Protein AF-X1U0G2-F1 (afdb_monomer)

Secondary structure (DSSP, 8-state):
------PPP---------PPPEEEEEEEEEEPTTSS-EEEEEEEEESS----GGG-TT-SSEEEEE-SS-EEEEE-GGGTT-TGGGGEEEEEE-HHHHHHHHTT-GGGB-TTSSSB-TTSHHHHHHHHHHHHHHHHHHHHHHHHHHHS--

Structure (mmCIF, N/CA/C/O backbone):
data_AF-X1U0G2-F1
#
_entry.id   AF-X1U0G2-F1
#
loop_
_atom_site.group_PDB
_atom_site.id
_atom_site.type_symbol
_atom_site.label_atom_id
_atom_site.label_alt_id
_atom_site.label_comp_id
_atom_site.label_asym_id
_atom_site.label_entity_id
_atom_site.label_seq_id
_atom_site.pdbx_PDB_ins_code
_atom_site.Cartn_x
_atom_site.Cartn_y
_atom_site.Cartn_z
_atom_site.occupancy
_atom_site.B_iso_or_equiv
_atom_site.auth_seq_id
_atom_site.auth_comp_id
_atom_site.auth_asym_id
_atom_site.auth_atom_id
_atom_site.pdbx_PDB_model_num
ATOM 1 N N . PHE A 1 1 ? 49.761 19.821 35.323 1.00 41.06 1 PHE A N 1
ATOM 2 C CA . PHE A 1 1 ? 48.452 20.064 34.693 1.00 41.06 1 PHE A CA 1
ATOM 3 C C . PHE A 1 1 ? 47.829 18.714 34.379 1.00 41.06 1 PHE A C 1
ATOM 5 O O . PHE A 1 1 ? 48.181 18.109 33.377 1.00 41.06 1 PHE A O 1
ATOM 12 N N . GLU A 1 2 ? 46.985 18.200 35.272 1.00 49.22 2 GLU A N 1
ATOM 13 C CA . GLU A 1 2 ? 46.126 17.054 34.956 1.00 49.22 2 GLU A CA 1
ATOM 14 C C . GLU A 1 2 ? 44.941 17.559 34.131 1.00 49.22 2 GLU A C 1
ATOM 16 O O . GLU A 1 2 ? 44.297 18.545 34.491 1.00 49.22 2 GLU A O 1
ATOM 21 N N . SER A 1 3 ? 44.691 16.917 32.990 1.00 53.25 3 SER A N 1
ATOM 22 C CA . SER A 1 3 ? 43.506 17.196 32.178 1.00 53.25 3 SER A CA 1
ATOM 23 C C . SER A 1 3 ? 42.273 16.620 32.877 1.00 53.25 3 SER A C 1
ATOM 25 O O . SER A 1 3 ? 42.326 15.468 33.315 1.00 53.25 3 SER A O 1
ATOM 27 N N . PRO A 1 4 ? 41.153 17.356 32.979 1.00 49.91 4 PRO A N 1
ATOM 28 C CA . PRO A 1 4 ? 39.947 16.827 33.590 1.00 49.91 4 PRO A CA 1
ATOM 29 C C . PRO A 1 4 ? 39.350 15.751 32.678 1.00 49.91 4 PRO A C 1
ATOM 31 O O . PRO A 1 4 ? 38.682 16.033 31.684 1.00 49.91 4 PRO A O 1
ATOM 34 N N . GLY A 1 5 ? 39.594 14.492 33.033 1.00 67.50 5 GLY A N 1
ATOM 35 C CA . GLY A 1 5 ? 38.832 13.365 32.525 1.00 67.50 5 GLY A CA 1
ATOM 36 C C . GLY A 1 5 ? 37.402 13.456 33.044 1.00 67.50 5 GLY A C 1
ATOM 37 O O . GLY A 1 5 ? 37.174 13.345 34.244 1.00 67.50 5 GLY A O 1
ATOM 38 N N . LYS A 1 6 ? 36.444 13.672 32.143 1.00 54.28 6 LYS A N 1
ATOM 39 C CA . LYS A 1 6 ? 35.020 13.359 32.334 1.00 54.28 6 LYS A CA 1
ATOM 40 C C . LYS A 1 6 ? 34.336 13.382 30.969 1.00 54.28 6 LYS A C 1
ATOM 42 O O . LYS A 1 6 ? 33.697 14.354 30.582 1.00 54.28 6 LYS A O 1
ATOM 47 N N . GLY A 1 7 ? 34.499 12.291 30.221 1.00 58.41 7 GLY A N 1
ATOM 48 C CA . GLY A 1 7 ? 33.556 11.975 29.154 1.00 58.41 7 GLY A CA 1
ATOM 49 C C . GLY A 1 7 ? 32.194 11.757 29.804 1.00 58.41 7 GLY A C 1
ATOM 50 O O . GLY A 1 7 ? 32.049 10.874 30.648 1.00 58.41 7 GLY A O 1
ATOM 51 N N . SER A 1 8 ? 31.224 12.606 29.483 1.00 65.06 8 SER A N 1
ATOM 52 C CA . SER A 1 8 ? 29.832 12.418 29.879 1.00 65.06 8 SER A CA 1
ATOM 53 C C . SER A 1 8 ? 29.366 11.015 29.459 1.00 65.06 8 SER A C 1
ATOM 55 O O . SER A 1 8 ? 29.736 10.550 28.375 1.00 65.06 8 SER A O 1
ATOM 57 N N . PRO A 1 9 ? 28.584 10.305 30.293 1.00 64.38 9 PRO A N 1
ATOM 58 C CA . PRO A 1 9 ? 28.073 8.995 29.918 1.00 64.38 9 PRO A CA 1
ATOM 59 C C . PRO A 1 9 ? 27.239 9.136 28.641 1.00 64.38 9 PRO A C 1
ATOM 61 O O . PRO A 1 9 ? 26.267 9.891 28.598 1.00 64.38 9 PRO A O 1
ATOM 64 N N . LYS A 1 10 ? 27.647 8.432 27.580 1.00 72.38 10 LYS A N 1
ATOM 65 C CA . LYS A 1 10 ? 26.868 8.343 26.343 1.00 72.38 10 LYS A CA 1
ATOM 66 C C . LYS A 1 10 ? 25.580 7.590 26.661 1.00 72.38 10 LYS A C 1
ATOM 68 O O . LYS A 1 10 ? 25.612 6.394 26.934 1.00 72.38 10 LYS A O 1
ATOM 73 N N . VAL A 1 11 ? 24.458 8.301 26.651 1.00 75.81 11 VAL A N 1
ATOM 74 C CA . VAL A 1 11 ? 23.134 7.691 26.771 1.00 75.81 11 VAL A CA 1
ATOM 75 C C . VAL A 1 11 ? 22.795 7.070 25.421 1.00 75.81 11 VAL A C 1
ATOM 77 O O . VAL A 1 11 ? 22.561 7.778 24.445 1.00 75.81 11 VAL A O 1
ATOM 80 N N . PHE A 1 12 ? 22.787 5.744 25.363 1.00 77.19 12 PHE A N 1
ATOM 81 C CA . PHE A 1 12 ? 22.233 5.007 24.236 1.00 77.19 12 PHE A CA 1
ATOM 82 C C . PHE A 1 12 ? 20.754 4.761 24.524 1.00 77.19 12 PHE A C 1
ATOM 84 O O . PHE A 1 12 ? 20.411 4.166 25.544 1.00 77.19 12 PHE A O 1
ATOM 91 N N . LYS A 1 13 ? 19.875 5.240 23.644 1.00 82.31 13 LYS A N 1
ATOM 92 C CA . LYS A 1 13 ? 18.446 4.929 23.686 1.00 82.31 13 LYS A CA 1
ATOM 93 C C . LYS A 1 13 ? 18.108 4.127 22.440 1.00 82.31 13 LYS A C 1
ATOM 95 O O . LYS A 1 13 ? 18.259 4.634 21.332 1.00 82.31 13 LYS A O 1
ATOM 100 N N . THR A 1 14 ? 17.675 2.886 22.627 1.00 85.31 14 THR A N 1
ATOM 101 C CA . THR A 1 14 ? 17.159 2.064 21.532 1.00 85.31 14 THR A CA 1
ATOM 102 C C . THR A 1 14 ? 15.904 2.731 20.977 1.00 85.31 14 THR A C 1
ATOM 104 O O . THR A 1 14 ? 15.006 3.112 21.732 1.00 85.31 14 THR A O 1
ATOM 107 N N . ILE A 1 15 ? 15.874 2.926 19.662 1.00 84.75 15 ILE A N 1
ATOM 108 C CA . ILE A 1 15 ? 14.691 3.403 18.955 1.00 84.75 15 ILE A CA 1
ATOM 109 C C . ILE A 1 15 ? 13.909 2.162 18.550 1.00 84.75 15 ILE A C 1
ATOM 111 O O . ILE A 1 15 ? 14.409 1.335 17.792 1.00 84.75 15 ILE A O 1
ATOM 115 N N . GLU A 1 16 ? 12.695 2.036 19.069 1.00 85.31 16 GLU A N 1
ATOM 116 C CA . GLU A 1 16 ? 11.787 0.942 18.743 1.00 85.31 16 GLU A CA 1
ATOM 117 C C . GLU A 1 16 ? 10.469 1.526 18.250 1.00 85.31 16 GLU A C 1
ATOM 119 O O . GLU A 1 16 ? 9.931 2.471 18.836 1.00 85.31 16 GLU A O 1
ATOM 124 N N . TYR A 1 17 ? 9.952 0.961 17.164 1.00 85.50 17 TYR A N 1
ATOM 125 C CA . TYR A 1 17 ? 8.623 1.287 16.674 1.00 85.50 17 TYR A CA 1
ATOM 126 C C . TYR A 1 17 ? 7.582 0.471 17.440 1.00 85.50 17 TYR A C 1
ATOM 128 O O . TYR A 1 17 ? 7.707 -0.747 17.561 1.00 85.50 17 TYR A O 1
ATOM 136 N N . LYS A 1 18 ? 6.544 1.139 17.947 1.00 87.25 18 LYS A N 1
ATOM 137 C CA . LYS A 1 18 ? 5.408 0.474 18.588 1.00 87.25 18 LYS A CA 1
ATOM 138 C C . LYS A 1 18 ? 4.299 0.274 17.567 1.00 87.25 18 LYS A C 1
ATOM 140 O O . LYS A 1 18 ? 3.550 1.201 17.271 1.00 87.25 18 LYS A O 1
ATOM 145 N N . THR A 1 19 ? 4.209 -0.939 17.042 1.00 87.25 19 THR A N 1
ATOM 146 C CA . THR A 1 19 ? 3.131 -1.339 16.137 1.00 87.25 19 THR A CA 1
ATOM 147 C C . THR A 1 19 ? 1.777 -1.291 16.861 1.00 87.25 19 THR A C 1
ATOM 149 O O . THR A 1 19 ? 1.725 -1.664 18.040 1.00 87.25 19 THR A O 1
ATOM 152 N N . PRO A 1 20 ? 0.686 -0.865 16.194 1.00 90.88 20 PRO A N 1
ATOM 153 C CA . PRO A 1 20 ? -0.665 -0.960 16.747 1.00 90.88 20 PRO A CA 1
ATOM 154 C C . PRO A 1 20 ? -1.012 -2.387 17.185 1.00 90.88 20 PRO A C 1
ATOM 156 O O . PRO A 1 20 ? -0.460 -3.353 16.658 1.00 90.88 20 PRO A O 1
ATOM 159 N N . LYS A 1 21 ? -1.945 -2.550 18.128 1.00 94.50 21 LYS A N 1
ATOM 160 C CA . LYS A 1 21 ? -2.492 -3.883 18.427 1.00 94.50 21 LYS A CA 1
ATOM 161 C C . LYS A 1 21 ? -3.283 -4.376 17.225 1.00 94.50 21 LYS A C 1
ATOM 163 O O . LYS A 1 21 ? -4.040 -3.607 16.638 1.00 94.50 21 LYS A O 1
ATOM 168 N N . HIS A 1 22 ? -3.072 -5.631 16.842 1.00 96.31 22 HIS A N 1
ATOM 169 C CA . HIS A 1 22 ? -3.555 -6.096 15.554 1.00 96.31 22 HIS A CA 1
ATOM 170 C C . HIS A 1 22 ? -3.813 -7.600 15.480 1.00 96.31 22 HIS A C 1
ATOM 172 O O . HIS A 1 22 ? -3.214 -8.415 16.189 1.00 96.31 22 HIS A O 1
ATOM 178 N N . ARG A 1 23 ? -4.601 -7.983 14.478 1.00 96.94 23 ARG A N 1
ATOM 179 C CA . ARG A 1 23 ? -4.825 -9.356 14.034 1.00 96.94 23 ARG A CA 1
ATOM 180 C C . ARG A 1 23 ? -4.340 -9.532 12.602 1.00 96.94 23 ARG A C 1
ATOM 182 O O . ARG A 1 23 ? -4.595 -8.708 11.734 1.00 96.94 23 ARG A O 1
ATOM 189 N N . LYS A 1 24 ? -3.660 -10.641 12.332 1.00 97.50 24 LYS A N 1
ATOM 190 C CA . LYS A 1 24 ? -3.233 -11.002 10.976 1.00 97.50 24 LYS A CA 1
ATOM 191 C C . LYS A 1 24 ? -4.440 -11.442 10.140 1.00 97.50 24 LYS A C 1
ATOM 193 O O . LYS A 1 24 ? -5.153 -12.351 10.558 1.00 97.50 24 LYS A O 1
ATOM 198 N N . LYS A 1 25 ? -4.637 -10.834 8.967 1.00 97.25 25 LYS A N 1
ATOM 199 C CA . LYS A 1 25 ? -5.713 -11.183 8.019 1.00 97.25 25 LYS A CA 1
ATOM 200 C C . LYS A 1 25 ? -5.182 -11.921 6.802 1.00 97.25 25 LYS A C 1
ATOM 202 O O . LYS A 1 25 ? -5.737 -12.942 6.415 1.00 97.25 25 LYS A O 1
ATOM 207 N N . VAL A 1 26 ? -4.074 -11.441 6.241 1.00 96.81 26 VAL A N 1
ATOM 208 C CA . VAL A 1 26 ? -3.450 -12.027 5.049 1.00 96.81 26 VAL A CA 1
ATOM 209 C C . VAL A 1 26 ? -1.946 -12.136 5.264 1.00 96.81 26 VAL A C 1
ATOM 211 O O . VAL A 1 26 ? -1.319 -11.207 5.768 1.00 96.81 26 VAL A O 1
ATOM 214 N N . ALA A 1 27 ? -1.361 -13.271 4.884 1.00 97.00 27 ALA A N 1
ATOM 215 C CA . ALA A 1 27 ? 0.058 -13.362 4.550 1.00 97.00 27 ALA A CA 1
ATOM 216 C C . ALA A 1 27 ? 0.274 -14.476 3.542 1.00 97.00 27 ALA A C 1
ATOM 218 O O . ALA A 1 27 ? 0.216 -15.653 3.903 1.00 97.00 27 ALA A O 1
ATOM 219 N N . GLN A 1 28 ? 0.502 -14.097 2.293 1.00 93.94 28 GLN A N 1
ATOM 220 C CA . GLN A 1 28 ? 0.716 -15.059 1.225 1.00 93.94 28 GLN A CA 1
ATOM 221 C C . GLN A 1 28 ? 1.504 -14.438 0.070 1.00 93.94 28 GLN A C 1
ATOM 223 O O . GLN A 1 28 ? 1.380 -13.232 -0.177 1.00 93.94 28 GLN A O 1
ATOM 228 N N . PRO A 1 29 ? 2.287 -15.252 -0.655 1.00 95.38 29 PRO A N 1
ATOM 229 C CA . PRO A 1 29 ? 2.819 -14.852 -1.942 1.00 95.38 29 PRO A CA 1
ATOM 230 C C . PRO A 1 29 ? 1.697 -14.811 -2.988 1.00 95.38 29 PRO A C 1
ATOM 232 O O . PRO A 1 29 ? 0.774 -15.627 -2.967 1.00 95.38 29 PRO A O 1
ATOM 235 N N . LEU A 1 30 ? 1.785 -13.874 -3.925 1.00 93.44 30 LEU A N 1
ATOM 236 C CA . LEU A 1 30 ? 0.849 -13.704 -5.032 1.00 93.44 30 LEU A CA 1
ATOM 237 C C . LEU A 1 30 ? 1.611 -13.444 -6.323 1.00 93.44 30 LEU A C 1
ATOM 239 O O . LEU A 1 30 ? 2.689 -12.864 -6.301 1.00 93.44 30 LEU A O 1
ATOM 243 N N . LYS A 1 31 ? 1.010 -13.805 -7.454 1.00 94.56 31 LYS A N 1
ATOM 244 C CA . LYS A 1 31 ? 1.503 -13.404 -8.773 1.00 94.56 31 LYS A CA 1
ATOM 245 C C . LYS A 1 31 ? 0.812 -12.136 -9.240 1.00 94.56 31 LYS A C 1
ATOM 247 O O . LYS A 1 31 ? -0.405 -12.001 -9.058 1.00 94.56 31 LYS A O 1
ATOM 252 N N . ILE A 1 32 ? 1.570 -11.250 -9.878 1.00 93.88 32 ILE A N 1
ATOM 253 C CA . ILE A 1 32 ? 0.998 -10.095 -10.568 1.00 93.88 32 ILE A CA 1
ATOM 254 C C . ILE A 1 32 ? 0.433 -10.574 -11.915 1.00 93.88 32 ILE A C 1
ATOM 256 O O . ILE A 1 32 ? 1.162 -11.175 -12.703 1.00 93.88 32 ILE A O 1
ATOM 260 N N . PRO A 1 33 ? -0.857 -10.343 -12.218 1.00 91.69 33 PRO A N 1
ATOM 261 C CA . PRO A 1 33 ? -1.434 -10.752 -13.495 1.00 91.69 33 PRO A CA 1
ATOM 262 C C . PRO A 1 33 ? -0.687 -10.150 -14.691 1.00 91.69 33 PRO A C 1
ATOM 264 O O . PRO A 1 33 ? -0.451 -8.945 -14.730 1.00 91.69 33 PRO A O 1
ATOM 267 N N . GLY A 1 34 ? -0.350 -10.984 -15.677 1.00 92.00 34 GLY A N 1
ATOM 268 C CA . GLY A 1 34 ? 0.376 -10.559 -16.879 1.00 92.00 34 GLY A CA 1
ATOM 269 C C . GLY A 1 34 ? 1.893 -10.434 -16.707 1.00 92.00 34 GLY A C 1
ATOM 270 O O . GLY A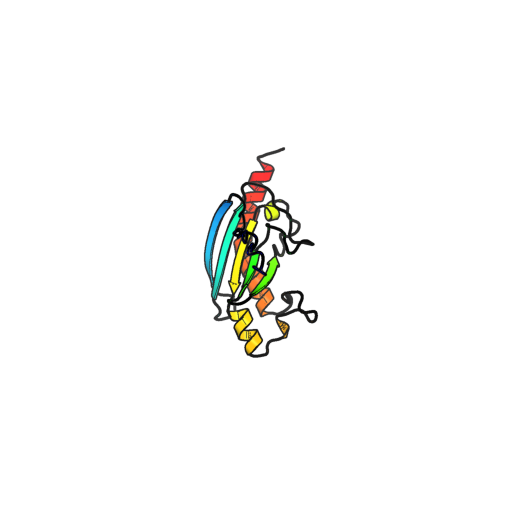 1 34 ? 2.571 -10.092 -17.671 1.00 92.00 34 GLY A O 1
ATOM 271 N N . TYR A 1 35 ? 2.426 -10.746 -15.523 1.00 92.56 35 TYR A N 1
ATOM 272 C CA . TYR A 1 35 ? 3.856 -10.701 -15.233 1.00 92.56 35 TYR A CA 1
ATOM 273 C C . TYR A 1 35 ? 4.301 -11.963 -14.479 1.00 92.56 35 TYR A C 1
ATOM 275 O O . TYR A 1 35 ? 3.495 -12.648 -13.849 1.00 92.56 35 TYR A O 1
ATOM 283 N N . GLU A 1 36 ? 5.590 -12.298 -14.555 1.00 87.75 36 GLU A N 1
ATOM 284 C CA . GLU A 1 36 ? 6.152 -13.469 -13.857 1.00 87.75 36 GLU A CA 1
ATOM 285 C C . GLU A 1 36 ? 6.550 -13.167 -12.403 1.00 87.75 36 GLU A C 1
ATOM 287 O O . GLU A 1 36 ? 6.911 -14.068 -11.644 1.00 87.75 36 GLU A O 1
ATOM 292 N N . ASP A 1 37 ? 6.430 -11.901 -12.008 1.00 91.12 37 ASP A N 1
ATOM 293 C CA . ASP A 1 37 ? 6.760 -11.391 -10.689 1.00 91.12 37 ASP A CA 1
ATOM 294 C C . ASP A 1 37 ? 5.848 -11.960 -9.592 1.00 91.12 37 ASP A C 1
ATOM 296 O O . ASP A 1 37 ? 4.614 -11.994 -9.712 1.00 91.12 37 ASP A O 1
ATOM 300 N N . ASN A 1 38 ? 6.474 -12.339 -8.474 1.00 92.25 38 ASN A N 1
ATOM 301 C CA . ASN A 1 38 ? 5.776 -12.645 -7.233 1.00 92.25 38 ASN A CA 1
ATOM 302 C C . ASN A 1 38 ? 5.872 -11.454 -6.276 1.00 92.25 38 ASN A C 1
ATOM 304 O O . ASN A 1 38 ? 6.914 -10.810 -6.169 1.00 92.25 38 ASN A O 1
ATOM 308 N N . ILE A 1 39 ? 4.795 -11.215 -5.540 1.00 95.31 39 ILE A N 1
ATOM 309 C CA . ILE A 1 39 ? 4.738 -10.261 -4.437 1.00 95.31 39 ILE A CA 1
ATOM 310 C C . ILE A 1 39 ? 4.426 -10.992 -3.144 1.00 95.31 39 ILE A C 1
ATOM 312 O O . ILE A 1 39 ? 3.667 -11.960 -3.144 1.00 95.31 39 ILE A O 1
ATOM 316 N N . GLU A 1 40 ? 4.963 -10.510 -2.034 1.00 96.94 40 GLU A N 1
ATOM 317 C CA . GLU A 1 40 ? 4.536 -10.942 -0.708 1.00 96.94 40 GLU A CA 1
ATOM 318 C C . GLU A 1 40 ? 3.593 -9.895 -0.125 1.00 96.94 40 GLU A C 1
ATOM 320 O O . GLU A 1 40 ? 3.968 -8.735 0.032 1.00 96.94 40 GLU A O 1
ATOM 325 N N . VAL A 1 41 ? 2.365 -10.299 0.201 1.00 97.12 41 VAL A N 1
ATOM 326 C CA . VAL A 1 41 ? 1.367 -9.406 0.798 1.00 97.12 41 VAL A CA 1
ATOM 327 C C . VAL A 1 41 ? 1.118 -9.825 2.231 1.00 97.12 41 VAL A C 1
ATOM 329 O O . VAL A 1 41 ? 0.764 -10.978 2.478 1.00 97.12 41 VAL A O 1
ATOM 332 N N . ARG A 1 42 ? 1.257 -8.882 3.166 1.00 97.81 42 ARG A N 1
ATOM 333 C CA . ARG A 1 42 ? 0.905 -9.044 4.580 1.00 97.81 42 ARG A CA 1
ATOM 334 C C . ARG A 1 42 ? -0.051 -7.934 4.985 1.00 97.81 42 ARG A C 1
ATOM 336 O O . ARG A 1 42 ? 0.285 -6.763 4.849 1.00 97.81 42 ARG A O 1
ATOM 343 N N . ILE A 1 43 ? -1.222 -8.306 5.490 1.00 98.06 43 ILE A N 1
ATOM 344 C CA . ILE A 1 43 ? -2.267 -7.365 5.908 1.00 98.06 43 ILE A CA 1
ATOM 345 C C . ILE A 1 43 ? -2.685 -7.701 7.330 1.00 98.06 43 ILE A C 1
ATOM 347 O O . ILE A 1 43 ? -2.972 -8.861 7.661 1.00 98.06 43 ILE A O 1
ATOM 351 N N . TYR A 1 44 ? -2.743 -6.661 8.149 1.00 98.12 44 TYR A N 1
ATOM 352 C CA . TYR A 1 44 ? -3.164 -6.694 9.533 1.00 98.12 44 TYR A CA 1
ATOM 353 C C . TYR A 1 44 ? -4.372 -5.781 9.717 1.00 98.12 44 TYR A C 1
ATOM 355 O O . TYR A 1 44 ? -4.468 -4.722 9.100 1.00 98.12 44 TYR A O 1
ATOM 363 N N . GLU A 1 45 ? -5.287 -6.216 10.569 1.00 98.12 45 GLU A N 1
ATOM 364 C CA . GLU A 1 45 ? -6.408 -5.422 11.052 1.00 98.12 45 GLU A CA 1
ATOM 365 C C . GLU A 1 45 ? -6.067 -4.926 12.456 1.00 98.12 45 GLU A C 1
ATOM 367 O O . GLU A 1 45 ? -5.750 -5.729 13.331 1.00 98.12 45 GLU A O 1
ATOM 372 N N . SER A 1 46 ? -6.100 -3.617 12.651 1.00 97.38 46 SER A N 1
ATOM 373 C CA . SER A 1 46 ? -5.938 -2.936 13.928 1.00 97.38 46 SER A CA 1
ATOM 374 C C . SER A 1 46 ? -7.195 -3.082 14.784 1.00 97.38 46 SER A C 1
ATOM 376 O O . SER A 1 46 ? -8.315 -3.102 14.269 1.00 97.38 46 SER A O 1
ATOM 378 N N . ASP A 1 47 ? -7.008 -3.141 16.100 1.00 95.00 47 ASP A N 1
ATOM 379 C CA . ASP A 1 47 ? -8.122 -3.107 17.054 1.00 95.00 47 ASP A CA 1
ATOM 380 C C . ASP A 1 47 ? -8.753 -1.699 17.151 1.00 95.00 47 ASP A C 1
ATOM 382 O O . ASP A 1 47 ? -9.895 -1.559 17.582 1.00 95.00 47 ASP A O 1
ATOM 386 N N . GLU A 1 48 ? -8.024 -0.664 16.723 1.00 94.31 48 GLU A N 1
ATOM 387 C CA . GLU A 1 48 ? -8.402 0.754 16.796 1.00 94.31 48 GLU A CA 1
ATOM 388 C C . GLU A 1 48 ? -8.287 1.424 15.415 1.00 94.31 48 GLU A C 1
ATOM 390 O O . GLU A 1 48 ? -7.494 0.987 14.573 1.00 94.31 48 GLU A O 1
ATOM 395 N N . GLU A 1 49 ? -9.061 2.488 15.182 1.00 94.94 49 GLU A N 1
ATOM 396 C CA . GLU A 1 49 ? -8.946 3.307 13.969 1.00 94.94 49 GLU A CA 1
ATOM 397 C C . GLU A 1 49 ? -7.577 4.006 13.939 1.00 94.94 49 GLU A C 1
ATOM 399 O O . GLU A 1 49 ? -7.137 4.579 14.936 1.00 94.94 49 GLU A O 1
ATOM 404 N N . LEU A 1 50 ? -6.897 3.963 12.793 1.00 94.62 50 LEU A N 1
ATOM 405 C CA . LEU A 1 50 ? -5.594 4.590 12.592 1.00 94.62 50 LEU A CA 1
ATOM 406 C C . LEU A 1 50 ? -5.709 5.832 11.697 1.00 94.62 50 LEU A C 1
ATOM 408 O O . LEU A 1 50 ? -6.671 6.025 10.954 1.00 94.62 50 LEU A O 1
ATOM 412 N N . GLU A 1 51 ? -4.683 6.679 11.715 1.00 91.25 51 GLU A N 1
ATOM 413 C CA . GLU A 1 51 ? -4.612 7.825 10.806 1.00 91.25 51 GLU A CA 1
ATOM 414 C C . GLU A 1 51 ? -4.557 7.369 9.338 1.00 91.25 51 GLU A C 1
ATOM 416 O O . GLU A 1 51 ? -3.852 6.417 9.008 1.00 91.25 51 GLU A O 1
ATOM 421 N N . SER A 1 52 ? -5.284 8.054 8.446 1.00 87.75 52 SER A N 1
ATOM 422 C CA . SER A 1 52 ? -5.298 7.742 7.006 1.00 87.75 52 SER A CA 1
ATOM 423 C C . SER A 1 52 ? -4.048 8.272 6.283 1.00 87.75 52 SER A C 1
ATOM 425 O O . SER A 1 52 ? -3.615 9.395 6.563 1.00 87.75 52 SER A O 1
ATOM 427 N N . PRO A 1 53 ? -3.517 7.542 5.281 1.00 84.00 53 PRO A N 1
ATOM 428 C CA . PRO A 1 53 ? -2.354 7.974 4.515 1.00 84.00 53 PRO A CA 1
ATOM 429 C C . PRO A 1 53 ? -2.622 9.074 3.472 1.00 84.00 53 PRO A C 1
ATOM 431 O O . PRO A 1 53 ? -1.657 9.580 2.909 1.00 84.00 53 PRO A O 1
ATOM 434 N N . TYR A 1 54 ? -3.878 9.487 3.214 1.00 79.25 54 TYR A N 1
ATOM 435 C CA . TYR A 1 54 ? -4.245 10.420 2.117 1.00 79.25 54 TYR A CA 1
ATOM 436 C C . TYR A 1 54 ? -3.376 11.689 2.036 1.00 79.25 54 TYR A C 1
ATOM 438 O O . TYR A 1 54 ? -3.041 12.132 0.946 1.00 79.25 54 TYR A O 1
ATOM 446 N N . ASN A 1 55 ? -2.984 12.248 3.185 1.00 80.81 55 ASN A N 1
ATOM 447 C CA . ASN A 1 55 ? -2.081 13.404 3.286 1.00 80.81 55 ASN A CA 1
ATOM 448 C C . ASN A 1 55 ? -1.020 13.224 4.385 1.00 80.81 55 ASN A C 1
ATOM 450 O O . ASN A 1 55 ? -0.415 14.196 4.836 1.00 80.81 55 ASN A O 1
ATOM 454 N N . ASN A 1 56 ? -0.822 11.993 4.856 1.00 84.69 56 ASN A N 1
ATOM 455 C CA . ASN A 1 56 ? 0.134 11.685 5.910 1.00 84.69 56 ASN A CA 1
ATOM 456 C C . ASN A 1 56 ? 0.919 10.422 5.527 1.00 84.69 56 ASN A C 1
ATOM 458 O O . ASN A 1 56 ? 0.491 9.318 5.851 1.00 84.69 56 ASN A O 1
ATOM 462 N N . PRO A 1 57 ? 2.083 10.541 4.867 1.00 77.56 57 PRO A N 1
ATOM 463 C CA . PRO A 1 57 ? 2.882 9.371 4.497 1.00 77.56 57 PRO A CA 1
ATOM 4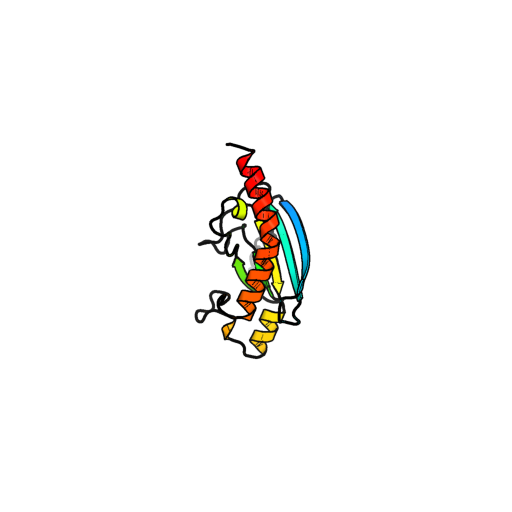64 C C . PRO A 1 57 ? 3.405 8.593 5.719 1.00 77.56 57 PRO A C 1
ATOM 466 O O . PRO A 1 57 ? 3.779 7.431 5.591 1.00 77.56 57 PRO A O 1
ATOM 469 N N . MET A 1 58 ? 3.414 9.216 6.905 1.00 84.56 58 MET A N 1
ATOM 470 C CA . MET A 1 58 ? 3.807 8.603 8.179 1.00 84.56 58 MET A CA 1
ATOM 471 C C . MET A 1 58 ? 2.625 7.967 8.926 1.00 84.56 58 MET A C 1
ATOM 473 O O . MET A 1 58 ? 2.807 7.465 10.037 1.00 84.56 58 MET A O 1
ATOM 477 N N . ALA A 1 59 ? 1.427 7.996 8.336 1.00 90.88 59 ALA A N 1
ATOM 478 C CA . ALA A 1 59 ? 0.238 7.358 8.872 1.00 90.88 59 ALA A CA 1
ATOM 479 C C . ALA A 1 59 ? 0.472 5.867 9.135 1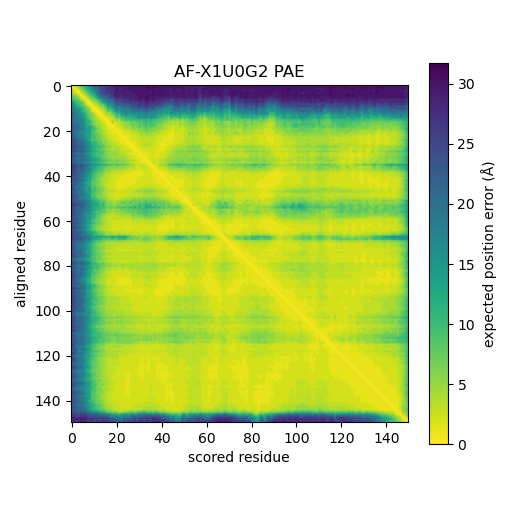.00 90.88 59 ALA A C 1
ATOM 481 O O . ALA A 1 59 ? 1.155 5.180 8.373 1.00 90.88 59 ALA A O 1
ATOM 482 N N . GLN A 1 60 ? -0.124 5.364 10.216 1.00 93.38 60 GLN A N 1
ATOM 483 C CA . GLN A 1 60 ? -0.022 3.948 10.564 1.00 93.38 60 GLN A CA 1
ATOM 484 C C . GLN A 1 60 ? -0.951 3.073 9.723 1.00 93.38 60 GLN A C 1
ATOM 486 O O . GLN A 1 60 ? -0.643 1.897 9.555 1.00 93.38 60 GLN A O 1
ATOM 491 N N . ALA A 1 61 ? -2.058 3.619 9.199 1.00 95.81 61 ALA A N 1
ATOM 492 C CA . ALA A 1 61 ? -2.885 2.900 8.240 1.00 95.81 61 ALA A CA 1
ATOM 493 C C . ALA A 1 61 ? -2.213 2.858 6.864 1.00 95.81 61 ALA A C 1
ATOM 495 O O . ALA A 1 61 ? -1.441 3.745 6.489 1.00 95.81 61 ALA A O 1
ATOM 496 N N . GLY A 1 62 ? -2.602 1.855 6.085 1.00 96.06 62 GLY A N 1
ATOM 497 C CA . GLY A 1 62 ? -2.138 1.660 4.722 1.00 96.06 62 GLY A CA 1
ATOM 498 C C . GLY A 1 62 ? -1.088 0.572 4.566 1.00 96.06 62 GLY A C 1
ATOM 499 O O . GLY A 1 62 ? -0.532 0.015 5.515 1.00 96.06 62 GLY A O 1
ATOM 500 N N . LEU A 1 63 ? -0.892 0.199 3.310 1.00 96.56 63 LEU A N 1
ATOM 501 C CA . LEU A 1 63 ? 0.047 -0.824 2.908 1.00 96.56 63 LEU A CA 1
ATOM 502 C C . LEU A 1 63 ? 1.319 -0.152 2.415 1.00 96.56 63 LEU A C 1
ATOM 504 O O . LEU A 1 63 ? 1.313 0.569 1.414 1.00 96.56 63 LEU A O 1
ATOM 508 N N . LEU A 1 64 ? 2.416 -0.435 3.108 1.00 95.94 64 LEU A N 1
ATOM 509 C CA . LEU A 1 64 ? 3.740 -0.020 2.681 1.00 95.94 64 LEU A CA 1
ATOM 510 C C . LEU A 1 64 ? 4.118 -0.809 1.430 1.00 95.94 64 LEU A C 1
ATOM 512 O O . LEU A 1 64 ? 4.251 -2.034 1.479 1.00 95.94 64 LEU A O 1
ATOM 516 N N . ILE A 1 65 ? 4.313 -0.116 0.315 1.00 96.19 65 ILE A N 1
ATOM 517 C CA . ILE A 1 65 ? 4.765 -0.731 -0.931 1.00 96.19 65 ILE A CA 1
ATOM 518 C C . ILE A 1 65 ? 6.287 -0.726 -0.924 1.00 96.19 65 ILE A C 1
ATOM 520 O O . ILE A 1 65 ? 6.919 0.332 -0.880 1.00 96.19 65 ILE A O 1
ATOM 524 N N . LYS A 1 66 ? 6.881 -1.916 -0.902 1.00 95.38 66 LYS A N 1
ATOM 525 C CA . LYS A 1 66 ? 8.289 -2.126 -0.569 1.00 95.38 66 LYS A CA 1
ATOM 526 C C . LYS A 1 66 ? 9.018 -2.875 -1.669 1.00 95.38 66 LYS A C 1
ATOM 528 O O . LYS A 1 66 ? 8.467 -3.740 -2.341 1.00 95.38 66 LYS A O 1
ATOM 533 N N . THR A 1 67 ? 10.300 -2.574 -1.763 1.00 92.25 67 THR A N 1
ATOM 534 C CA . THR A 1 67 ? 11.327 -3.378 -2.430 1.00 92.25 67 THR A CA 1
ATOM 535 C C . THR A 1 67 ? 12.360 -3.799 -1.383 1.00 92.25 67 THR A C 1
ATOM 537 O O . THR A 1 67 ? 12.310 -3.321 -0.244 1.00 92.25 67 THR A O 1
ATOM 540 N N . SER A 1 68 ? 13.345 -4.612 -1.761 1.00 79.94 68 SER A N 1
ATOM 541 C CA . SER A 1 68 ? 14.454 -5.009 -0.881 1.00 79.94 68 SER A CA 1
ATOM 542 C C . SER A 1 68 ? 15.225 -3.835 -0.272 1.00 79.94 68 SER A C 1
ATOM 544 O O . SER A 1 68 ? 15.816 -3.988 0.795 1.00 79.94 68 SER A O 1
ATOM 546 N N . GLY A 1 69 ? 15.227 -2.665 -0.922 1.00 83.81 69 GLY A N 1
ATOM 547 C CA . GLY A 1 69 ? 16.021 -1.510 -0.494 1.00 83.81 69 GLY A CA 1
ATOM 548 C C . GLY A 1 69 ? 15.230 -0.280 -0.050 1.00 83.81 69 GLY A C 1
ATOM 549 O O . GLY A 1 69 ? 15.824 0.621 0.539 1.00 83.81 69 GLY A O 1
ATOM 550 N N . ALA A 1 70 ? 13.928 -0.198 -0.337 1.00 89.56 70 ALA A N 1
ATOM 551 C CA . ALA A 1 70 ? 13.163 1.027 -0.108 1.00 89.56 70 ALA A CA 1
ATOM 552 C C . ALA A 1 70 ? 11.664 0.787 0.087 1.00 89.56 70 ALA A C 1
ATOM 554 O O . ALA A 1 70 ? 11.070 -0.093 -0.539 1.00 89.56 70 ALA A O 1
ATOM 555 N N . ILE A 1 71 ? 11.056 1.643 0.911 1.00 92.56 71 ILE A N 1
ATOM 556 C CA . ILE A 1 71 ? 9.611 1.878 0.931 1.00 92.56 71 ILE A CA 1
ATOM 557 C C . ILE A 1 71 ? 9.342 2.964 -0.107 1.00 92.56 71 ILE A C 1
ATOM 559 O O . ILE A 1 71 ? 9.941 4.036 -0.040 1.00 92.56 71 ILE A O 1
ATOM 563 N N . LEU A 1 72 ? 8.488 2.665 -1.077 1.00 92.12 72 LEU A N 1
ATOM 564 C CA . LEU A 1 72 ? 8.209 3.548 -2.205 1.00 92.12 72 LEU A CA 1
ATOM 565 C C . LEU A 1 72 ? 6.907 4.325 -2.033 1.00 92.12 72 LEU A C 1
ATOM 567 O O . LEU A 1 72 ? 6.766 5.394 -2.615 1.00 92.12 72 LEU A O 1
ATOM 571 N N . ASP A 1 73 ? 5.952 3.778 -1.280 1.00 93.50 73 ASP A N 1
ATOM 572 C CA . ASP A 1 73 ? 4.645 4.400 -1.085 1.00 93.50 73 ASP A CA 1
ATOM 573 C C . ASP A 1 73 ? 3.920 3.825 0.147 1.00 93.50 73 ASP A C 1
ATOM 575 O O . ASP A 1 73 ? 4.264 2.735 0.616 1.00 93.50 73 ASP A O 1
ATOM 579 N N . ASN A 1 74 ? 2.901 4.534 0.643 1.00 94.88 74 ASN A N 1
ATOM 580 C CA . ASN A 1 74 ? 1.954 4.055 1.654 1.00 94.88 74 ASN A CA 1
ATOM 581 C C . ASN A 1 74 ? 0.517 4.272 1.160 1.00 94.88 74 ASN A C 1
ATOM 583 O O . ASN A 1 74 ? 0.048 5.406 1.064 1.00 94.88 74 ASN A O 1
ATOM 587 N N . GLN A 1 75 ? -0.183 3.184 0.830 1.00 93.94 75 GLN A N 1
ATOM 588 C CA . GLN A 1 75 ? -1.440 3.257 0.085 1.00 93.94 75 GLN A CA 1
ATOM 589 C C . GLN A 1 75 ? -2.554 2.398 0.688 1.00 93.94 75 GLN A C 1
ATOM 591 O O . GLN A 1 75 ? -2.341 1.269 1.122 1.00 93.94 75 GLN A O 1
ATOM 596 N N . LEU A 1 76 ? -3.779 2.926 0.632 1.00 94.75 76 LEU A N 1
ATOM 597 C CA . LEU A 1 76 ? -5.033 2.162 0.755 1.00 94.75 76 LEU A CA 1
ATOM 598 C C . LEU A 1 76 ? -5.786 2.087 -0.587 1.00 94.75 76 LEU A C 1
ATOM 600 O O . LEU A 1 76 ? -6.868 1.504 -0.666 1.00 94.75 76 LEU A O 1
ATOM 604 N N . PHE A 1 77 ? -5.216 2.675 -1.645 1.00 94.50 77 PHE A N 1
ATOM 605 C CA . PHE A 1 77 ? -5.787 2.740 -2.989 1.00 94.50 77 PHE A CA 1
ATOM 606 C C . PHE A 1 77 ? -7.233 3.263 -2.989 1.00 94.50 77 PHE A C 1
ATOM 608 O O . PHE A 1 77 ? -7.504 4.295 -2.373 1.00 94.50 77 PHE A O 1
ATOM 615 N N . LYS A 1 78 ? -8.180 2.567 -3.638 1.00 95.44 78 LYS A N 1
ATOM 616 C CA . LYS A 1 78 ? -9.598 2.970 -3.655 1.00 95.44 78 LYS A CA 1
ATOM 617 C C . LYS A 1 78 ? -10.251 3.065 -2.264 1.00 95.44 78 LYS A C 1
ATOM 619 O O . LYS A 1 78 ? -11.302 3.682 -2.146 1.00 95.44 78 LYS A O 1
ATOM 624 N N . TYR A 1 79 ? -9.634 2.504 -1.218 1.00 95.56 79 TYR A N 1
ATOM 625 C CA . TYR A 1 79 ? -10.152 2.509 0.155 1.00 95.56 79 TYR A CA 1
ATOM 626 C C . TYR A 1 79 ? -9.604 3.645 1.030 1.00 95.56 79 TYR A C 1
ATOM 628 O O . TYR A 1 79 ? -9.858 3.684 2.229 1.00 95.56 79 TYR A O 1
ATOM 636 N N . GLN A 1 80 ? -8.842 4.585 0.467 1.00 90.75 80 GLN A N 1
ATOM 637 C CA . GLN A 1 80 ? -8.184 5.642 1.244 1.00 90.75 80 GLN A CA 1
ATOM 638 C C . GLN A 1 80 ? -9.159 6.628 1.918 1.00 90.75 80 GLN A C 1
ATOM 640 O O . GLN A 1 80 ? -8.826 7.224 2.947 1.00 90.75 80 GLN A O 1
ATOM 645 N N . SER A 1 81 ? -10.367 6.769 1.364 1.00 90.56 81 SER A N 1
ATOM 646 C CA . SER A 1 81 ? -11.471 7.557 1.925 1.00 90.56 81 SER A CA 1
ATOM 647 C C . SER A 1 81 ? -12.453 6.741 2.772 1.00 90.56 81 SER A C 1
ATOM 649 O O . SER A 1 81 ? -13.392 7.315 3.313 1.00 90.56 81 SER A O 1
ATOM 651 N N . GLU A 1 82 ? -12.271 5.424 2.870 1.00 92.50 82 GLU A N 1
ATOM 652 C CA . GLU A 1 82 ? -13.184 4.529 3.584 1.00 92.50 82 GLU A CA 1
ATOM 653 C C . GLU A 1 82 ? -12.803 4.460 5.063 1.00 92.50 82 GLU A C 1
ATOM 655 O O . GLU A 1 82 ? -11.646 4.206 5.402 1.00 92.50 82 GLU A O 1
ATOM 660 N N . GLU A 1 83 ? -13.778 4.632 5.954 1.00 93.94 83 GLU A N 1
ATOM 661 C CA . GLU A 1 83 ? -13.567 4.539 7.405 1.00 93.94 83 GLU A CA 1
ATOM 662 C C . GLU A 1 83 ? -13.024 3.160 7.798 1.00 93.94 83 GLU A C 1
ATOM 664 O O . GLU A 1 83 ? -12.005 3.051 8.476 1.00 93.94 83 GLU A O 1
ATOM 669 N N . ALA A 1 84 ? -13.613 2.094 7.249 1.00 96.38 84 ALA A N 1
ATOM 670 C CA . ALA A 1 84 ? -13.127 0.729 7.427 1.00 96.38 84 ALA A CA 1
ATOM 671 C C . ALA A 1 84 ? -11.663 0.547 6.979 1.00 96.38 84 ALA A C 1
ATOM 673 O O . ALA A 1 84 ? -10.935 -0.247 7.572 1.00 96.38 84 ALA A O 1
ATOM 674 N N . GLY A 1 85 ? -11.209 1.299 5.968 1.00 96.19 85 GLY A N 1
ATOM 675 C CA . GLY A 1 85 ? -9.830 1.255 5.475 1.00 96.19 85 GLY A CA 1
ATOM 676 C C . GLY A 1 85 ? -8.800 1.676 6.519 1.00 96.19 85 GLY A C 1
ATOM 677 O O . GLY A 1 85 ? -7.694 1.139 6.545 1.00 96.19 85 GLY A O 1
ATOM 678 N N . ARG A 1 86 ? -9.179 2.566 7.439 1.00 95.94 86 ARG A N 1
ATOM 679 C CA . ARG A 1 86 ? -8.308 3.084 8.503 1.00 95.94 86 ARG A CA 1
ATOM 680 C C . ARG A 1 86 ? -7.967 2.061 9.580 1.00 95.94 86 ARG A C 1
ATOM 682 O O . ARG A 1 86 ? -7.107 2.318 10.410 1.00 95.94 86 ARG A O 1
ATOM 689 N N . PHE A 1 87 ? -8.589 0.889 9.558 1.00 97.38 87 PHE A N 1
ATOM 690 C CA . PHE A 1 87 ? -8.227 -0.216 10.441 1.00 97.38 87 PHE A CA 1
ATOM 691 C C . PHE A 1 87 ? -7.173 -1.135 9.829 1.00 97.38 87 PHE A C 1
ATOM 693 O O . PHE A 1 87 ? -6.711 -2.046 10.506 1.00 97.38 87 PHE A O 1
ATOM 700 N N . PHE A 1 88 ? -6.779 -0.943 8.570 1.00 97.75 88 PHE A N 1
ATOM 701 C CA . PHE A 1 88 ? -5.860 -1.856 7.902 1.00 97.75 88 PHE A CA 1
ATOM 702 C C . PHE A 1 88 ? -4.492 -1.238 7.690 1.00 97.75 88 PHE A C 1
ATOM 704 O O . PHE A 1 88 ? -4.352 -0.096 7.252 1.00 97.75 88 PHE A O 1
ATOM 711 N N . PHE A 1 89 ? -3.474 -2.045 7.958 1.00 97.38 89 PHE A N 1
ATOM 712 C CA . PHE A 1 89 ? -2.095 -1.712 7.655 1.00 97.38 89 PHE A CA 1
ATOM 713 C C . PHE A 1 89 ? -1.295 -2.960 7.303 1.00 97.38 89 PHE A C 1
ATOM 715 O O . PHE A 1 89 ? -1.721 -4.093 7.545 1.00 97.38 89 PHE A O 1
ATOM 722 N N . GLY A 1 90 ? -0.118 -2.768 6.722 1.00 96.69 90 GLY A N 1
ATOM 723 C CA . GLY A 1 90 ? 0.746 -3.883 6.378 1.00 96.69 90 GLY A CA 1
ATOM 724 C C . GLY A 1 90 ? 1.773 -3.532 5.325 1.00 96.69 90 GLY A C 1
ATOM 725 O O . GLY A 1 90 ? 2.234 -2.397 5.235 1.00 96.69 90 GLY A O 1
ATOM 726 N N . GLU A 1 91 ? 2.153 -4.528 4.537 1.00 96.75 91 GLU A N 1
ATOM 727 C CA . GLU A 1 91 ? 3.181 -4.369 3.521 1.00 96.75 91 GLU A CA 1
ATOM 728 C C . GLU A 1 91 ? 2.932 -5.238 2.291 1.00 96.75 91 GLU A C 1
ATOM 730 O O . GLU A 1 91 ? 2.382 -6.341 2.368 1.00 96.75 91 GLU A O 1
ATOM 735 N N . VAL A 1 92 ? 3.384 -4.718 1.156 1.00 97.50 92 VAL A N 1
ATOM 736 C CA . VAL A 1 92 ? 3.453 -5.405 -0.128 1.00 97.50 92 VAL A CA 1
ATOM 737 C C . VAL A 1 92 ? 4.901 -5.348 -0.587 1.00 97.50 92 VAL A C 1
ATOM 739 O O . VAL A 1 92 ? 5.387 -4.285 -0.969 1.00 97.50 92 VAL A O 1
ATOM 742 N N . VAL A 1 93 ? 5.602 -6.476 -0.535 1.00 97.06 93 VAL A N 1
ATOM 743 C CA . VAL A 1 93 ? 6.987 -6.588 -1.005 1.00 97.06 93 VAL A CA 1
ATOM 744 C C . VAL A 1 93 ? 6.972 -7.032 -2.461 1.00 97.06 93 VAL A C 1
ATOM 746 O O . VAL A 1 93 ? 6.443 -8.095 -2.779 1.00 97.06 93 VAL A O 1
ATOM 749 N N . CYS A 1 94 ? 7.537 -6.213 -3.343 1.00 95.81 94 CYS A N 1
ATOM 750 C CA . CYS A 1 94 ? 7.572 -6.430 -4.783 1.00 95.81 94 CYS A CA 1
ATOM 751 C C . CYS A 1 94 ? 8.975 -6.125 -5.325 1.00 95.81 94 CYS A C 1
ATOM 753 O O . CYS A 1 94 ? 9.292 -4.983 -5.658 1.00 95.81 94 CYS A O 1
ATOM 755 N N . GLU A 1 95 ? 9.828 -7.148 -5.420 1.00 94.12 95 GLU A N 1
ATOM 756 C CA . GLU A 1 95 ? 11.196 -6.989 -5.946 1.00 94.12 95 GLU A CA 1
ATOM 757 C C . GLU A 1 95 ? 11.222 -6.606 -7.429 1.00 94.12 95 GLU A C 1
ATOM 759 O O . GLU A 1 95 ? 12.105 -5.864 -7.863 1.00 94.12 95 GLU A O 1
ATOM 764 N N . GLY A 1 96 ? 10.191 -7.008 -8.173 1.00 94.06 96 GLY A N 1
ATOM 765 C CA . GLY A 1 96 ? 10.021 -6.673 -9.581 1.00 94.06 96 GLY A CA 1
ATOM 766 C C . GLY A 1 96 ? 10.014 -5.176 -9.881 1.00 94.06 96 GLY A C 1
ATOM 767 O O . GLY A 1 96 ? 10.484 -4.757 -10.937 1.00 94.06 96 GLY A O 1
ATOM 768 N N . LEU A 1 97 ? 9.562 -4.335 -8.939 1.00 93.88 97 LEU A N 1
ATOM 769 C CA . LEU A 1 97 ? 9.667 -2.876 -9.075 1.00 93.88 97 LEU A CA 1
ATOM 770 C C . LEU A 1 97 ? 11.130 -2.426 -9.160 1.00 93.88 97 LEU A C 1
ATOM 772 O O . LEU A 1 97 ? 11.482 -1.616 -10.016 1.00 93.88 97 LEU A O 1
ATOM 776 N N . ALA A 1 98 ? 11.989 -2.950 -8.282 1.00 92.88 98 ALA A N 1
ATOM 777 C CA . ALA A 1 98 ? 13.403 -2.592 -8.259 1.00 92.88 98 ALA A CA 1
ATOM 778 C C . ALA A 1 98 ? 14.152 -3.159 -9.470 1.00 92.88 98 ALA A C 1
ATOM 780 O O . ALA A 1 98 ? 15.021 -2.483 -10.016 1.00 92.88 98 ALA A O 1
ATOM 781 N N . GLU A 1 99 ? 13.825 -4.378 -9.896 1.00 93.75 99 GLU A N 1
ATOM 782 C CA . GLU A 1 99 ? 14.426 -5.009 -11.075 1.00 93.75 99 GLU A CA 1
ATOM 783 C C . GLU A 1 99 ? 14.127 -4.218 -12.350 1.00 93.75 99 GLU A C 1
ATOM 785 O O . GLU A 1 99 ? 15.057 -3.784 -13.028 1.00 93.75 99 GLU A O 1
ATOM 790 N N . ARG A 1 100 ? 12.856 -3.899 -12.604 1.00 93.69 100 ARG A N 1
ATOM 791 C CA . ARG A 1 100 ? 12.441 -3.124 -13.784 1.00 93.69 100 ARG A CA 1
ATOM 792 C C . ARG A 1 100 ? 13.033 -1.718 -13.817 1.00 93.69 100 ARG A C 1
ATOM 794 O O . ARG A 1 100 ? 13.426 -1.233 -14.876 1.00 93.69 100 ARG A O 1
ATOM 801 N N . LEU A 1 101 ? 13.162 -1.068 -12.658 1.00 92.31 101 LEU A N 1
ATOM 802 C CA . LEU A 1 101 ? 13.853 0.220 -12.566 1.00 92.31 101 LEU A CA 1
ATOM 803 C C 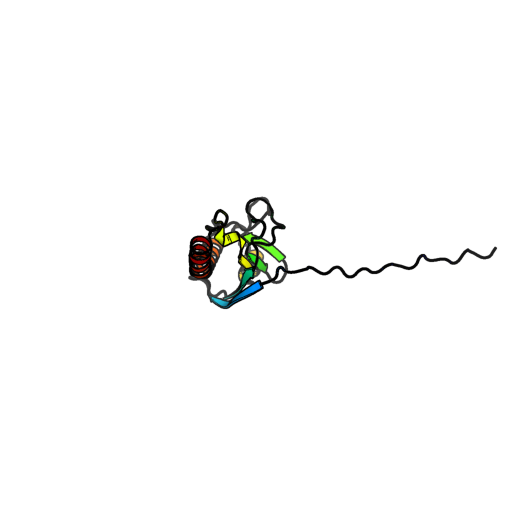. LEU A 1 101 ? 15.328 0.111 -12.974 1.00 92.31 101 LEU A C 1
ATOM 805 O O . LEU A 1 101 ? 15.826 0.989 -13.676 1.00 92.31 101 LEU A O 1
ATOM 809 N N . ARG A 1 102 ? 16.029 -0.964 -12.585 1.00 92.31 102 ARG A N 1
ATOM 810 C CA . ARG A 1 102 ? 17.419 -1.204 -13.025 1.00 92.31 102 ARG A CA 1
ATOM 811 C C . ARG A 1 102 ? 17.513 -1.474 -14.526 1.00 92.31 102 ARG A C 1
ATOM 813 O O . ARG A 1 102 ? 18.507 -1.097 -15.138 1.00 92.31 102 ARG A O 1
ATOM 820 N N . GLU A 1 103 ? 16.4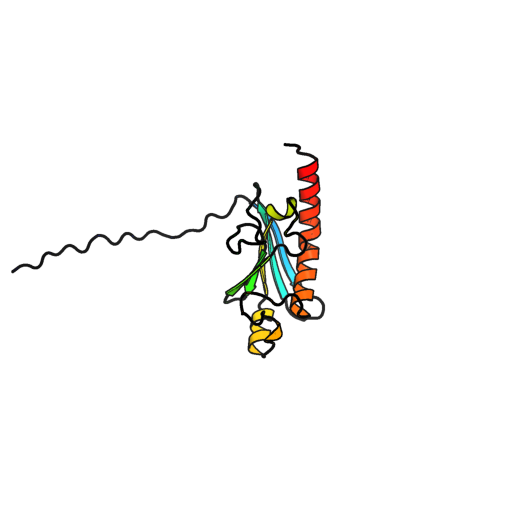87 -2.085 -15.111 1.00 94.69 103 GLU A N 1
ATOM 821 C CA . GLU A 1 103 ? 16.377 -2.335 -16.555 1.00 94.69 103 GLU A CA 1
ATOM 822 C C . GLU A 1 103 ? 15.999 -1.083 -17.369 1.00 94.69 103 GLU A C 1
ATOM 824 O O . GLU A 1 103 ? 16.034 -1.110 -18.598 1.00 94.69 103 GLU A O 1
ATOM 829 N N . GLY A 1 104 ? 15.698 0.037 -16.703 1.00 94.38 104 GLY A N 1
ATOM 830 C CA . GLY A 1 104 ? 15.435 1.325 -17.344 1.00 94.38 104 GLY A CA 1
ATOM 831 C C . GLY A 1 104 ? 13.956 1.671 -17.515 1.00 94.38 104 GLY A C 1
ATOM 832 O O . GLY A 1 104 ? 13.647 2.645 -18.205 1.00 94.38 104 GLY A O 1
ATOM 833 N N . ASP A 1 105 ? 13.042 0.940 -16.871 1.00 93.81 105 ASP A N 1
ATOM 834 C CA . ASP A 1 105 ? 11.617 1.286 -16.822 1.00 93.81 105 ASP A CA 1
ATOM 835 C C . ASP A 1 105 ? 11.350 2.409 -15.801 1.00 93.81 105 ASP A C 1
ATOM 837 O O . ASP A 1 105 ? 10.721 2.241 -14.753 1.00 93.81 105 ASP A O 1
ATOM 841 N N . TRP A 1 106 ? 11.869 3.601 -16.096 1.00 91.88 106 TRP A N 1
ATOM 842 C CA . TRP A 1 106 ? 11.726 4.782 -15.238 1.00 91.88 106 TRP A CA 1
ATOM 843 C C . TRP A 1 106 ? 10.277 5.271 -15.116 1.00 91.88 106 TRP A C 1
ATOM 845 O O . TRP A 1 106 ? 9.981 6.081 -14.241 1.00 91.88 106 TRP A O 1
ATOM 855 N N . GLY A 1 107 ? 9.368 4.770 -15.963 1.00 94.81 107 GLY A N 1
ATOM 856 C CA . GLY A 1 107 ? 7.943 5.096 -15.936 1.00 94.81 107 GLY A CA 1
ATOM 857 C C . GLY A 1 107 ? 7.208 4.578 -14.698 1.00 94.81 107 GLY A C 1
ATOM 858 O O . GLY A 1 107 ? 6.081 5.009 -14.457 1.00 94.81 107 GLY A O 1
ATOM 859 N N . LEU A 1 108 ? 7.837 3.699 -13.908 1.00 94.94 108 LEU A N 1
ATOM 860 C CA . LEU A 1 108 ? 7.307 3.135 -12.662 1.00 94.94 108 LEU A CA 1
ATOM 861 C C . LEU A 1 108 ? 7.253 4.128 -11.496 1.00 94.94 108 LEU A C 1
ATOM 863 O O . LEU A 1 108 ? 6.473 3.929 -10.566 1.00 94.94 108 LEU A O 1
ATOM 867 N N . ILE A 1 109 ? 8.062 5.185 -11.533 1.00 93.56 109 ILE A N 1
ATOM 868 C CA . ILE A 1 109 ? 8.165 6.202 -10.481 1.00 93.56 109 ILE A CA 1
ATOM 869 C C . ILE A 1 109 ? 7.662 7.532 -11.039 1.00 93.56 109 ILE A C 1
ATOM 871 O O . ILE A 1 109 ? 7.794 7.816 -12.231 1.00 93.56 109 ILE A O 1
ATOM 875 N N . THR A 1 110 ? 7.038 8.350 -10.197 1.00 92.75 110 THR A N 1
ATOM 876 C CA . THR A 1 110 ? 6.572 9.675 -10.614 1.00 92.75 110 THR A CA 1
ATOM 877 C C . THR A 1 110 ? 7.756 10.574 -11.020 1.00 92.75 110 THR A C 1
ATOM 879 O O . THR A 1 110 ? 8.856 10.424 -10.484 1.00 92.75 110 THR A O 1
ATOM 882 N N . PRO A 1 111 ? 7.589 11.532 -11.957 1.00 91.06 111 PRO A N 1
ATOM 883 C CA . PRO A 1 111 ? 8.700 12.382 -12.409 1.00 91.06 111 PRO A CA 1
ATOM 884 C C . PRO A 1 111 ? 9.388 13.189 -11.295 1.00 91.06 111 PRO A C 1
ATOM 886 O O . PRO A 1 111 ? 10.585 13.455 -11.373 1.00 91.06 111 PRO A O 1
ATOM 889 N N . ASP A 1 112 ? 8.642 13.554 -10.253 1.00 90.62 112 ASP A N 1
ATOM 890 C CA . ASP A 1 112 ? 9.116 14.239 -9.044 1.00 90.62 112 ASP A CA 1
ATOM 891 C C . ASP A 1 112 ? 9.740 13.288 -8.002 1.00 90.62 112 ASP A C 1
ATOM 893 O O . ASP A 1 112 ? 10.259 13.749 -6.988 1.00 90.62 112 ASP A O 1
ATOM 897 N N . ARG A 1 113 ? 9.739 11.973 -8.267 1.00 86.00 113 ARG A N 1
ATOM 898 C CA . ARG A 1 113 ? 10.303 10.904 -7.424 1.00 86.00 113 ARG A CA 1
ATOM 899 C C . ARG A 1 113 ? 9.710 10.836 -6.017 1.00 86.00 113 ARG A C 1
ATOM 901 O O . ARG A 1 113 ? 10.386 10.405 -5.085 1.00 86.00 113 ARG A O 1
ATOM 908 N N . THR A 1 114 ? 8.459 11.256 -5.867 1.00 86.81 114 THR A N 1
ATOM 909 C CA . THR A 1 114 ? 7.738 11.240 -4.587 1.00 86.81 114 THR A CA 1
ATOM 910 C C . THR A 1 114 ? 7.002 9.929 -4.331 1.00 86.81 114 THR A C 1
ATOM 912 O O . THR A 1 114 ? 6.653 9.659 -3.186 1.00 86.81 114 THR A O 1
ATOM 915 N N . GLY A 1 115 ? 6.812 9.090 -5.353 1.00 89.44 115 GLY A N 1
ATOM 916 C CA . GLY A 1 115 ? 6.194 7.782 -5.179 1.00 89.44 115 GLY A CA 1
ATOM 917 C C . GLY A 1 115 ? 6.088 6.969 -6.462 1.00 89.44 115 GLY A C 1
ATOM 918 O O . GLY A 1 115 ? 6.758 7.228 -7.467 1.00 89.44 115 GLY A O 1
ATOM 919 N N . ILE A 1 116 ? 5.229 5.956 -6.421 1.00 94.75 116 ILE A N 1
ATOM 920 C CA . ILE A 1 116 ? 4.978 5.067 -7.554 1.00 94.75 116 ILE A CA 1
ATOM 921 C C . ILE A 1 116 ? 4.031 5.748 -8.544 1.00 94.75 116 ILE A C 1
ATOM 923 O O . ILE A 1 116 ? 3.003 6.322 -8.184 1.00 94.75 116 ILE A O 1
ATOM 927 N N . ASN A 1 117 ? 4.338 5.639 -9.834 1.00 96.38 117 ASN A N 1
ATOM 928 C CA . ASN A 1 117 ? 3.412 6.033 -10.882 1.00 96.38 117 ASN A CA 1
ATOM 929 C C . ASN A 1 117 ? 2.345 4.946 -11.083 1.00 96.38 117 ASN A C 1
ATOM 931 O O . ASN A 1 117 ? 2.487 4.046 -11.913 1.00 96.38 117 ASN A O 1
ATOM 935 N N . TRP A 1 118 ? 1.234 5.060 -10.358 1.00 95.56 118 TRP A N 1
ATOM 936 C CA . TRP A 1 118 ? 0.112 4.115 -10.417 1.00 95.56 118 TRP A CA 1
ATOM 937 C C . TRP A 1 118 ? -0.621 4.056 -11.768 1.00 95.56 118 TRP A C 1
ATOM 939 O O . TRP A 1 118 ? -1.463 3.184 -11.961 1.00 95.56 118 TRP A O 1
ATOM 949 N N . ARG A 1 119 ? -0.301 4.946 -12.720 1.00 94.94 119 ARG A N 1
ATOM 950 C CA . ARG A 1 119 ? -0.812 4.883 -14.103 1.00 94.94 119 ARG A CA 1
ATOM 951 C C . ARG A 1 119 ? 0.010 3.961 -15.003 1.00 94.94 119 ARG A C 1
ATOM 953 O O . ARG A 1 119 ? -0.426 3.658 -16.111 1.00 94.94 119 ARG A O 1
ATOM 960 N N . HIS A 1 120 ? 1.195 3.540 -14.565 1.00 96.62 120 HIS A N 1
ATOM 961 C CA . HIS A 1 120 ? 1.998 2.576 -15.303 1.00 96.62 120 HIS A CA 1
ATOM 962 C C . HIS A 1 120 ? 1.325 1.196 -15.289 1.00 96.62 120 HIS A C 1
ATOM 964 O O . HIS A 1 120 ? 0.830 0.763 -14.252 1.00 96.62 120 HIS A O 1
ATOM 970 N N . GLN A 1 121 ? 1.345 0.479 -16.416 1.00 96.50 121 GLN A N 1
ATOM 971 C CA . GLN A 1 121 ? 0.647 -0.807 -16.580 1.00 96.50 121 GLN A CA 1
ATOM 972 C C . GLN A 1 121 ? 1.004 -1.850 -15.509 1.00 96.50 121 GLN A C 1
ATOM 974 O O . GLN A 1 121 ? 0.136 -2.576 -15.028 1.00 96.50 121 GLN A O 1
ATOM 979 N N . TYR A 1 122 ? 2.275 -1.911 -15.110 1.00 96.56 122 TYR A N 1
ATOM 980 C CA . TYR A 1 122 ? 2.746 -2.833 -14.079 1.00 96.56 122 TYR A CA 1
ATOM 981 C C . TYR A 1 122 ? 2.227 -2.437 -12.693 1.00 96.56 122 TYR A C 1
ATOM 983 O O . TYR A 1 122 ? 1.706 -3.269 -11.951 1.00 96.56 122 TYR A O 1
ATOM 991 N N . CYS A 1 123 ? 2.308 -1.145 -12.366 1.00 96.69 123 CYS A N 1
ATOM 992 C CA . CYS A 1 123 ? 1.846 -0.610 -11.090 1.00 96.69 123 CYS A CA 1
ATOM 993 C C . CYS A 1 123 ? 0.324 -0.722 -10.955 1.00 96.69 123 CYS A C 1
ATOM 995 O O . CYS A 1 123 ? -0.169 -1.028 -9.875 1.00 96.69 123 CYS A O 1
ATOM 997 N N . ASP A 1 124 ? -0.425 -0.534 -12.043 1.00 97.31 124 ASP A N 1
ATOM 998 C CA . ASP A 1 124 ? -1.876 -0.725 -12.061 1.00 97.31 124 ASP A CA 1
ATOM 999 C C . ASP A 1 124 ? -2.266 -2.199 -11.866 1.00 97.31 124 ASP A C 1
ATOM 1001 O O . ASP A 1 124 ? -3.190 -2.495 -11.107 1.00 97.31 124 ASP A O 1
ATOM 1005 N N . ALA A 1 125 ? -1.540 -3.137 -12.486 1.00 97.19 125 ALA A N 1
ATOM 1006 C CA . ALA A 1 125 ? -1.754 -4.569 -12.267 1.00 97.19 125 ALA A CA 1
ATOM 1007 C C . ALA A 1 125 ? -1.475 -4.970 -10.809 1.00 97.19 125 ALA A C 1
ATOM 1009 O O . ALA A 1 125 ? -2.260 -5.710 -10.211 1.00 97.19 125 ALA A O 1
ATOM 1010 N N . LEU A 1 126 ? -0.399 -4.435 -10.219 1.00 97.12 126 LEU A N 1
ATOM 1011 C CA . LEU A 1 126 ? -0.094 -4.592 -8.798 1.00 97.12 126 LEU A CA 1
ATOM 1012 C C . LEU A 1 126 ? -1.215 -4.017 -7.921 1.00 97.12 126 LEU A C 1
ATOM 1014 O O . LEU A 1 126 ? -1.736 -4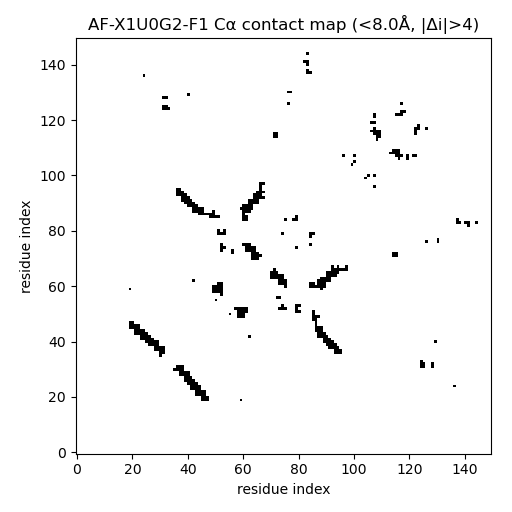.725 -7.062 1.00 97.12 126 LEU A O 1
ATOM 1018 N N . ARG A 1 127 ? -1.621 -2.765 -8.170 1.00 97.44 127 ARG A N 1
ATOM 1019 C CA . ARG A 1 127 ? -2.700 -2.076 -7.447 1.00 97.44 127 ARG A CA 1
ATOM 1020 C C . ARG A 1 127 ? -3.976 -2.904 -7.440 1.00 97.44 127 ARG A C 1
ATOM 1022 O O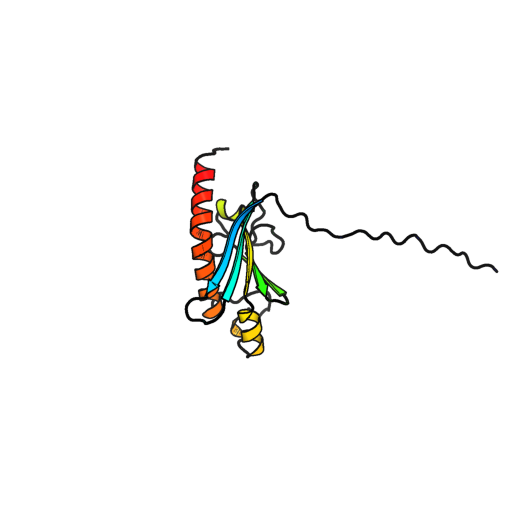 . ARG A 1 127 ? -4.477 -3.220 -6.369 1.00 97.44 127 ARG A O 1
ATOM 1029 N N . LYS A 1 128 ? -4.473 -3.290 -8.619 1.00 97.12 128 LYS A N 1
ATOM 1030 C CA . LYS A 1 128 ? -5.696 -4.096 -8.760 1.00 97.12 128 LYS A CA 1
ATOM 1031 C C . LYS A 1 128 ? -5.594 -5.396 -7.975 1.00 97.12 128 LYS A C 1
ATOM 1033 O O . LYS A 1 128 ? -6.497 -5.736 -7.223 1.00 97.12 128 LYS A O 1
ATOM 1038 N N . LYS A 1 129 ? -4.452 -6.083 -8.078 1.00 96.75 129 LYS A N 1
ATOM 1039 C CA . LYS A 1 129 ? -4.247 -7.343 -7.365 1.00 96.75 129 LYS A CA 1
ATOM 1040 C C . LYS A 1 129 ? -4.284 -7.174 -5.846 1.00 96.75 129 LYS A C 1
ATOM 1042 O O . LYS A 1 129 ? -4.774 -8.062 -5.155 1.00 96.75 129 LYS A O 1
ATOM 1047 N N . VAL A 1 130 ? -3.752 -6.070 -5.326 1.00 96.88 130 VAL A N 1
ATOM 1048 C CA . VAL A 1 130 ? -3.797 -5.768 -3.890 1.00 96.88 130 VAL A CA 1
ATOM 1049 C C . VAL A 1 130 ? -5.198 -5.320 -3.465 1.00 96.88 130 VAL A C 1
ATOM 1051 O O . VAL A 1 130 ? -5.667 -5.748 -2.412 1.00 96.88 130 VAL A O 1
ATOM 1054 N N . GLU A 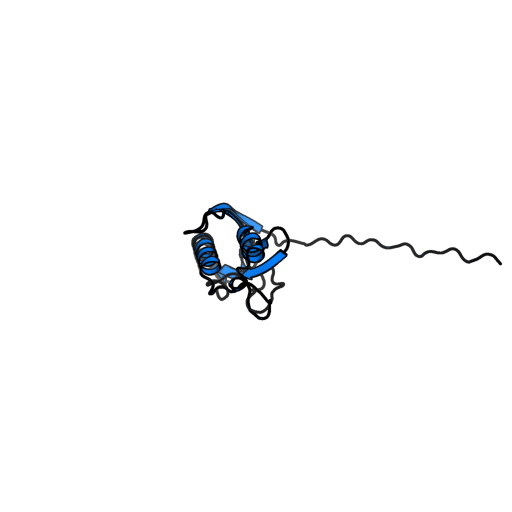1 131 ? -5.895 -4.529 -4.286 1.00 97.44 131 GLU A N 1
ATOM 1055 C CA . GLU A 1 131 ? -7.294 -4.146 -4.055 1.00 97.44 131 GLU A CA 1
ATOM 1056 C C . GLU A 1 131 ? -8.207 -5.374 -3.941 1.00 97.44 131 GLU A C 1
ATOM 1058 O O . GLU A 1 131 ? -8.974 -5.444 -2.986 1.00 97.44 131 GLU A O 1
ATOM 1063 N N . ASP A 1 132 ? -8.064 -6.374 -4.819 1.00 96.94 132 ASP A N 1
ATOM 1064 C CA . ASP A 1 132 ? -8.841 -7.627 -4.771 1.00 96.94 132 ASP A CA 1
ATOM 1065 C C . ASP A 1 132 ? -8.663 -8.390 -3.443 1.00 96.94 132 ASP A C 1
ATOM 1067 O O . ASP A 1 132 ? -9.555 -9.101 -2.984 1.00 96.94 132 ASP A O 1
ATOM 1071 N N . ILE A 1 133 ? -7.484 -8.275 -2.824 1.00 96.50 133 ILE A N 1
ATOM 1072 C CA . ILE A 1 133 ? -7.160 -8.934 -1.552 1.00 96.50 133 ILE A CA 1
ATOM 1073 C C . ILE A 1 133 ? -7.666 -8.117 -0.360 1.00 96.50 133 ILE A C 1
ATOM 1075 O O . ILE A 1 133 ? -8.110 -8.689 0.639 1.00 96.50 133 ILE A O 1
ATOM 1079 N N . LEU A 1 134 ? -7.598 -6.788 -0.454 1.00 96.50 134 LEU A N 1
ATOM 1080 C CA . LEU A 1 134 ? -8.137 -5.884 0.558 1.00 96.50 134 LEU A CA 1
ATOM 1081 C C . LEU A 1 134 ? -9.663 -5.940 0.611 1.00 96.50 134 LEU A C 1
ATOM 1083 O O . LEU A 1 134 ? -10.220 -5.900 1.703 1.00 96.50 134 LEU A O 1
ATOM 1087 N N . GLU A 1 135 ? -10.331 -6.065 -0.535 1.00 97.94 135 GLU A N 1
ATOM 1088 C CA . GLU A 1 135 ? -11.789 -5.997 -0.659 1.00 97.94 135 GLU A CA 1
ATOM 1089 C C . GLU A 1 135 ? -12.558 -6.838 0.366 1.00 97.94 135 GLU A C 1
ATOM 1091 O O . GLU A 1 135 ? -13.329 -6.256 1.131 1.00 97.94 135 GLU A O 1
ATOM 1096 N N . PRO A 1 136 ? -12.333 -8.160 0.497 1.00 97.56 136 PRO A N 1
ATOM 1097 C CA . PRO A 1 136 ? -13.050 -8.950 1.493 1.00 97.56 136 PRO A CA 1
ATOM 1098 C C . PRO A 1 136 ? -12.770 -8.498 2.934 1.00 97.56 136 PRO A C 1
ATOM 1100 O O . PRO A 1 136 ? -13.665 -8.571 3.772 1.00 97.56 136 PRO A O 1
ATOM 1103 N N . CYS A 1 137 ? -11.562 -8.003 3.228 1.00 97.38 137 CYS A N 1
ATOM 1104 C CA . CYS A 1 137 ? -11.213 -7.502 4.559 1.00 97.38 137 CYS A CA 1
A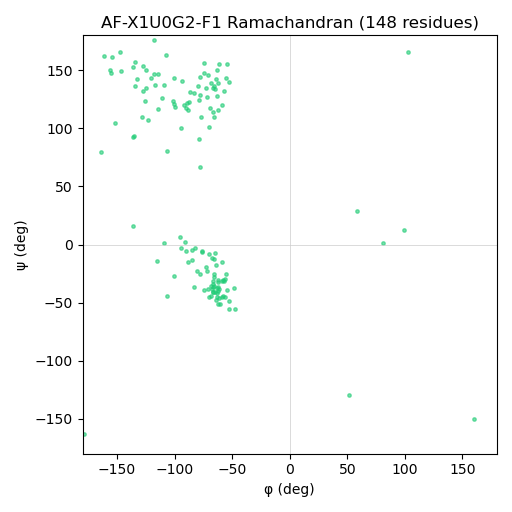TOM 1105 C C . CYS A 1 137 ? -11.975 -6.207 4.877 1.00 97.38 137 CYS A C 1
ATOM 1107 O O . CYS A 1 137 ? -12.524 -6.058 5.969 1.00 97.38 137 CYS A O 1
ATOM 1109 N N . ILE A 1 138 ? -12.033 -5.289 3.910 1.00 97.38 138 ILE A N 1
ATOM 1110 C CA . ILE A 1 138 ? -12.733 -4.009 4.038 1.00 97.38 138 ILE A CA 1
ATOM 1111 C C . ILE A 1 138 ? -14.233 -4.236 4.207 1.00 97.38 138 ILE A C 1
ATOM 1113 O O . ILE A 1 138 ? -14.836 -3.677 5.119 1.00 97.38 138 ILE A O 1
ATOM 1117 N N . GLU A 1 139 ? -14.832 -5.081 3.372 1.00 97.56 139 GLU A N 1
ATOM 1118 C CA . GLU A 1 139 ? -16.269 -5.357 3.422 1.00 97.56 139 GLU A CA 1
ATOM 1119 C C . GLU A 1 139 ? -16.680 -6.088 4.709 1.00 97.56 139 GLU A C 1
ATOM 1121 O O . GLU A 1 139 ? -17.758 -5.842 5.251 1.00 97.56 139 GLU A O 1
ATOM 1126 N N . GLU A 1 140 ? -15.819 -6.955 5.251 1.00 96.88 140 GLU A N 1
ATOM 1127 C CA . GLU A 1 140 ? -16.024 -7.536 6.580 1.00 96.88 140 GLU A CA 1
ATOM 1128 C C . GLU A 1 140 ? -16.009 -6.454 7.668 1.00 96.88 140 GLU A C 1
ATOM 1130 O O . GLU A 1 140 ? -16.899 -6.426 8.520 1.00 96.88 140 GLU A O 1
ATOM 1135 N N . LYS A 1 141 ? -15.043 -5.529 7.620 1.00 97.12 141 LYS A N 1
ATOM 1136 C CA . LYS A 1 141 ? -14.924 -4.454 8.608 1.00 97.12 141 LYS A CA 1
ATOM 1137 C C . LYS A 1 141 ? -16.080 -3.458 8.537 1.00 97.12 141 LYS A C 1
ATOM 1139 O O . LYS A 1 141 ? -16.605 -3.093 9.583 1.00 97.12 141 LYS A O 1
ATOM 1144 N N . LYS A 1 142 ? -16.533 -3.076 7.337 1.00 96.50 142 LYS A N 1
ATOM 1145 C CA . LYS A 1 142 ? -17.722 -2.222 7.146 1.00 96.50 142 LYS A CA 1
ATOM 1146 C C . LYS A 1 142 ? -18.938 -2.790 7.879 1.00 96.50 142 LYS A C 1
ATOM 1148 O O . LYS A 1 142 ? -19.550 -2.093 8.679 1.00 96.50 142 LYS A O 1
ATOM 1153 N N . LYS A 1 143 ? -19.210 -4.089 7.709 1.00 96.06 143 LYS A N 1
ATOM 1154 C CA . LYS A 1 143 ? -20.315 -4.773 8.405 1.00 96.06 143 LYS A CA 1
ATOM 1155 C C . LYS A 1 143 ? -20.163 -4.747 9.925 1.00 96.06 143 LYS A C 1
ATOM 1157 O O . LYS A 1 143 ? -21.151 -4.611 10.634 1.00 96.06 143 LYS A O 1
ATOM 1162 N N . GLN A 1 144 ? -18.942 -4.891 10.442 1.00 94.50 144 GLN A N 1
ATOM 1163 C CA . GLN A 1 144 ? -18.697 -4.810 11.887 1.00 94.50 144 GLN A CA 1
ATOM 1164 C C . GLN A 1 144 ? -18.987 -3.406 12.437 1.00 94.50 144 GLN A C 1
ATOM 1166 O O . GLN A 1 144 ? -19.583 -3.292 13.506 1.00 94.50 144 GLN A O 1
ATOM 1171 N N . LEU A 1 145 ? -18.593 -2.359 11.705 1.00 93.44 145 LEU A N 1
ATOM 1172 C CA . LEU A 1 145 ? -18.828 -0.965 12.091 1.00 93.44 145 LEU A CA 1
ATOM 1173 C C . LEU A 1 145 ? -20.319 -0.593 12.034 1.00 93.44 145 LEU A C 1
ATOM 1175 O O . LEU A 1 145 ? -20.800 0.120 12.903 1.00 93.44 145 LEU A O 1
ATOM 1179 N N . GLU A 1 146 ? -21.077 -1.131 11.076 1.00 89.75 146 GLU A N 1
ATOM 1180 C CA . GLU A 1 146 ? -22.535 -0.932 11.008 1.00 89.75 146 GLU A CA 1
ATOM 1181 C C . GLU A 1 146 ? -23.287 -1.579 12.186 1.00 89.75 146 GLU A C 1
ATOM 1183 O O . GLU A 1 146 ? -24.290 -1.045 12.659 1.00 89.75 146 GLU A O 1
ATOM 1188 N N . VAL A 1 147 ? -22.822 -2.742 12.658 1.00 81.38 147 VAL A N 1
ATOM 1189 C CA . VAL A 1 147 ? -23.460 -3.501 13.752 1.00 81.38 147 VAL A CA 1
ATOM 1190 C C . VAL A 1 147 ? -23.093 -2.949 15.131 1.00 81.38 147 VAL A C 1
ATOM 1192 O O . VAL A 1 147 ? -23.835 -3.161 16.091 1.00 81.38 147 VAL A O 1
ATOM 1195 N N . SER A 1 148 ? -21.971 -2.239 15.237 1.00 62.59 148 SER A N 1
ATOM 1196 C CA . SER A 1 148 ? -21.512 -1.607 16.469 1.00 62.59 148 SER A CA 1
ATOM 1197 C C . SER A 1 148 ? -21.719 -0.091 16.377 1.00 62.59 148 SER A C 1
ATOM 1199 O O . SER A 1 148 ? -20.762 0.620 16.073 1.00 62.59 148 SER A O 1
ATOM 1201 N N . PRO A 1 149 ? -22.943 0.428 16.611 1.00 51.38 149 PRO A N 1
ATOM 1202 C CA . PRO A 1 149 ? -23.144 1.869 16.663 1.00 51.38 149 PRO A CA 1
ATOM 1203 C C . PRO A 1 149 ? -22.315 2.481 17.812 1.00 51.38 149 PRO A C 1
ATOM 1205 O O . PRO A 1 149 ? -21.986 1.767 18.767 1.00 51.38 149 PRO A O 1
ATOM 1208 N N . PRO A 1 150 ? -21.962 3.775 17.708 1.00 55.62 150 PRO A N 1
ATOM 1209 C CA . PRO A 1 150 ? -21.184 4.494 18.718 1.00 55.62 150 PRO A CA 1
ATOM 1210 C C . PRO A 1 150 ? -21.872 4.575 20.088 1.00 55.62 150 PRO A C 1
ATOM 1212 O O . PRO A 1 150 ? -23.126 4.558 20.142 1.00 55.62 150 PRO A O 1
#

Mean predicted aligned error: 6.63 Å

Solvent-accessible surface area (backbone atoms only — not comparable to full-atom values): 8709 Å² total; per-residue (Å²): 137,84,77,87,85,72,82,74,83,82,83,84,74,87,87,75,86,82,75,77,63,64,44,84,75,44,74,50,77,43,71,36,76,98,53,92,44,60,29,42,37,36,36,31,38,41,83,54,84,38,52,51,31,85,89,30,82,83,34,71,13,20,32,35,34,27,37,96,87,46,77,48,44,50,42,51,69,97,35,51,85,39,74,47,38,19,25,30,24,43,36,35,40,32,51,56,62,56,53,41,44,76,75,63,48,60,64,50,39,35,97,86,68,78,30,64,22,60,84,27,72,68,45,36,35,45,49,52,58,50,48,67,62,45,45,64,57,37,57,51,41,44,54,52,53,70,73,52,71,135

Radius of gyration: 19.97 Å; Cα contacts (8 Å, |Δi|>4): 233; chains: 1; bounding box: 72×35×52 Å

Organism: NCBI:txid412755

Nearest PDB structures (foldseek):
  6xlb-assembly1_B  TM=5.834E-01  e=4.255E-02  Saccharomyces cerevisiae S288C
  7y04-assembly1_A  TM=6.203E-01  e=6.207E-02  Mus musculus
  6ksq-assembly1_A  TM=4.153E-01  e=2.185E-01  Homo sapiens

Foldseek 3Di:
DDDDDDDDPPDDDDDDDDQADWDWDDWDWDDQPPDPWIKTWTKIFHPDFWDFCPPPQPTNFAEQEDEPVDRFGGDPDVCSVPSLSRRMYYYIYTNVLVVVVVVPPPQQADPVSNHGPCPDPRNVSVSVVVCVVCVVSSVVSVVVPVVDDD

pLDDT: mean 90.03, std 11.4, range [41.06, 98.12]

Sequence (150 aa):
FESPGKGSPKVFKTIEYKTPKHRKKVAQPLKIPGYEDNIEVRIYESDEELESPYNNPMAQAGLLIKTSGAILDNQLFKYQSEEAGRFFFGEVVCEGLAERLREGDWGLITPDRTGINWRHQYCDALRKKVEDILEPCIEEKKKQLEVSPP